Protein AF-A0A414DGU6-F1 (afdb_monomer_lite)

Secondary structure (DSSP, 8-state):
-----EEEE--HHHHHHHHHTTGGGGEEEEEESSSEEEEEE--HHHHHHHHHHHHHTTT--SGGG-TTHHHHIIIIIS-SSPPPEEEE--HHHHHHHHHTTGGGGEEEEEE-TTS-EEEEEEP-HHHHHHHHHHHHHHHHHHHHHHHHHHHHHHHHHHHHHHHHHHTT-

Structure (mmCIF, N/CA/C/O backbone):
data_AF-A0A414DGU6-F1
#
_entry.id   AF-A0A414DGU6-F1
#
loop_
_atom_site.group_PDB
_atom_site.id
_atom_site.type_symbol
_atom_site.label_atom_id
_atom_site.label_alt_id
_atom_site.label_comp_id
_atom_site.label_asym_id
_atom_site.label_entity_id
_atom_site.label_seq_id
_atom_site.pdbx_PDB_ins_code
_atom_site.Cartn_x
_atom_site.Cartn_y
_atom_site.Cartn_z
_atom_site.occupancy
_atom_site.B_iso_or_equiv
_atom_site.auth_seq_id
_atom_site.auth_comp_id
_atom_site.auth_asym_id
_atom_site.auth_atom_id
_atom_site.pdbx_PDB_model_num
ATOM 1 N N . MET A 1 1 ? 13.565 20.954 9.160 1.00 41.69 1 MET A N 1
ATOM 2 C CA . MET A 1 1 ? 12.689 20.430 8.087 1.00 41.69 1 MET A CA 1
ATOM 3 C C . MET A 1 1 ? 11.266 20.683 8.532 1.00 41.69 1 MET A C 1
ATOM 5 O O . MET A 1 1 ? 10.935 20.241 9.623 1.00 41.69 1 MET A O 1
ATOM 9 N N . ALA A 1 2 ? 10.475 21.450 7.779 1.00 39.31 2 ALA A N 1
ATOM 10 C CA . ALA A 1 2 ? 9.087 21.719 8.147 1.00 39.31 2 ALA A CA 1
ATOM 11 C C . ALA A 1 2 ? 8.365 20.387 8.406 1.00 39.31 2 ALA A C 1
ATOM 13 O O . ALA A 1 2 ? 8.468 19.467 7.588 1.00 39.31 2 ALA A O 1
ATOM 14 N N . ASN A 1 3 ? 7.692 20.269 9.554 1.00 46.81 3 ASN A N 1
ATOM 15 C CA . ASN A 1 3 ? 6.759 19.181 9.819 1.00 46.81 3 ASN A CA 1
ATOM 16 C C . ASN A 1 3 ? 5.638 19.309 8.788 1.00 46.81 3 ASN A C 1
ATOM 18 O O . ASN A 1 3 ? 4.658 20.004 9.018 1.00 46.81 3 ASN A O 1
ATOM 22 N N . ALA A 1 4 ? 5.827 18.707 7.611 1.00 59.44 4 ALA A N 1
ATOM 23 C CA . ALA A 1 4 ? 4.762 18.580 6.636 1.00 59.44 4 ALA A CA 1
ATOM 24 C C . ALA A 1 4 ? 3.619 17.868 7.353 1.00 59.44 4 ALA A C 1
ATOM 26 O O . ALA A 1 4 ? 3.815 16.753 7.846 1.00 59.44 4 ALA A O 1
ATOM 27 N N . GLU A 1 5 ? 2.487 18.552 7.461 1.00 86.62 5 GLU A N 1
ATOM 28 C CA . GLU A 1 5 ? 1.299 18.056 8.133 1.00 86.62 5 GLU A CA 1
ATOM 29 C C . GLU A 1 5 ? 0.946 16.675 7.562 1.00 86.62 5 GLU A C 1
ATOM 31 O O . GLU A 1 5 ? 1.094 16.413 6.359 1.00 86.62 5 GLU A O 1
ATOM 36 N N . ARG A 1 6 ? 0.604 15.735 8.442 1.00 93.44 6 ARG A N 1
ATOM 37 C CA . ARG A 1 6 ? 0.376 14.333 8.080 1.00 93.44 6 ARG A CA 1
ATOM 38 C C . ARG A 1 6 ? -1.026 13.942 8.484 1.00 93.44 6 ARG A C 1
ATOM 40 O O . ARG A 1 6 ? -1.485 14.326 9.552 1.00 93.44 6 ARG A O 1
ATOM 47 N N . ILE A 1 7 ? -1.656 13.135 7.645 1.00 94.88 7 ILE A N 1
ATOM 48 C CA . ILE A 1 7 ? -2.930 12.500 7.959 1.00 94.88 7 ILE A CA 1
ATOM 49 C C . ILE A 1 7 ? -2.629 11.040 8.285 1.00 94.88 7 ILE A C 1
ATOM 51 O O . ILE A 1 7 ? -2.023 10.334 7.472 1.00 94.88 7 ILE A O 1
ATOM 55 N N . GLU A 1 8 ? -3.018 10.610 9.482 1.00 95.56 8 GLU A N 1
ATOM 56 C CA . GLU A 1 8 ? -2.890 9.229 9.946 1.00 95.56 8 GLU A CA 1
ATOM 57 C C . GLU A 1 8 ? -4.280 8.612 10.135 1.00 95.56 8 GLU A C 1
ATOM 59 O O . GLU A 1 8 ? -5.185 9.262 10.651 1.00 95.56 8 GLU A O 1
ATOM 64 N N . PHE A 1 9 ? -4.452 7.365 9.701 1.00 95.88 9 PHE A N 1
ATOM 65 C CA . PHE A 1 9 ? -5.702 6.615 9.834 1.00 95.88 9 PHE A CA 1
ATOM 66 C C . PHE A 1 9 ? -5.416 5.106 9.868 1.00 95.88 9 PHE A C 1
ATOM 68 O O . PHE A 1 9 ? -4.342 4.666 9.453 1.00 95.88 9 PHE A O 1
ATOM 75 N N . GLU A 1 10 ? -6.366 4.314 10.361 1.00 95.25 10 GLU A N 1
ATOM 76 C CA . GLU A 1 10 ? -6.211 2.861 10.565 1.00 95.25 10 GLU A CA 1
ATOM 77 C C . GLU A 1 10 ? -7.179 2.039 9.699 1.00 95.25 10 GLU A C 1
ATOM 79 O O . GLU A 1 10 ? -7.250 0.828 9.846 1.00 95.25 10 GLU A O 1
ATOM 84 N N . SER A 1 11 ? -7.897 2.677 8.767 1.00 95.88 11 SER A N 1
ATOM 85 C CA . SER A 1 11 ? -8.817 1.989 7.856 1.00 95.88 11 SER A CA 1
ATOM 86 C C . SER A 1 11 ? -8.139 1.446 6.589 1.00 95.88 11 SER A C 1
ATOM 88 O O . SER A 1 11 ? -7.560 2.203 5.796 1.00 95.88 11 SER A O 1
ATOM 90 N N . ALA A 1 12 ? -8.287 0.143 6.339 1.00 96.06 12 ALA A N 1
ATOM 91 C CA . ALA A 1 12 ? -7.814 -0.513 5.117 1.00 96.06 12 ALA A CA 1
ATOM 92 C C . ALA A 1 12 ? -8.638 -0.104 3.880 1.00 96.06 12 ALA A C 1
ATOM 94 O O . ALA A 1 12 ? -8.093 0.054 2.783 1.00 96.06 12 ALA A O 1
ATOM 95 N N . THR A 1 13 ? -9.932 0.150 4.058 1.00 96.56 13 THR A N 1
ATOM 96 C CA . THR A 1 13 ? -10.854 0.646 3.031 1.00 96.56 13 THR A CA 1
ATOM 97 C C . THR A 1 13 ? -10.479 2.061 2.604 1.00 96.56 13 THR A C 1
ATOM 99 O O . THR A 1 13 ? -10.383 2.343 1.404 1.00 96.56 13 THR A O 1
ATOM 102 N N . LEU A 1 14 ? -10.181 2.952 3.557 1.00 97.38 14 LEU A N 1
ATOM 103 C CA . LEU A 1 14 ? -9.671 4.287 3.239 1.00 97.38 14 LEU A CA 1
ATOM 104 C C . LEU A 1 14 ? -8.317 4.206 2.525 1.00 97.38 14 LEU A C 1
ATOM 106 O O . LEU A 1 14 ? -8.090 4.914 1.537 1.00 97.38 14 LEU A O 1
ATOM 110 N N . PHE A 1 15 ? -7.434 3.306 2.969 1.00 97.62 15 PHE A N 1
ATOM 111 C CA . PHE A 1 15 ? -6.159 3.081 2.294 1.00 97.62 15 PHE A CA 1
ATOM 112 C C . PHE A 1 15 ? -6.364 2.655 0.835 1.00 97.62 15 PHE A C 1
ATOM 114 O O . PHE A 1 15 ? -5.775 3.263 -0.064 1.00 97.62 15 PHE A O 1
ATOM 121 N N . LYS A 1 16 ? -7.255 1.689 0.579 1.00 97.56 16 LYS A N 1
ATOM 122 C CA . LYS A 1 16 ? -7.631 1.259 -0.774 1.00 97.56 16 LYS A CA 1
ATOM 123 C C . LYS A 1 16 ? -8.132 2.422 -1.62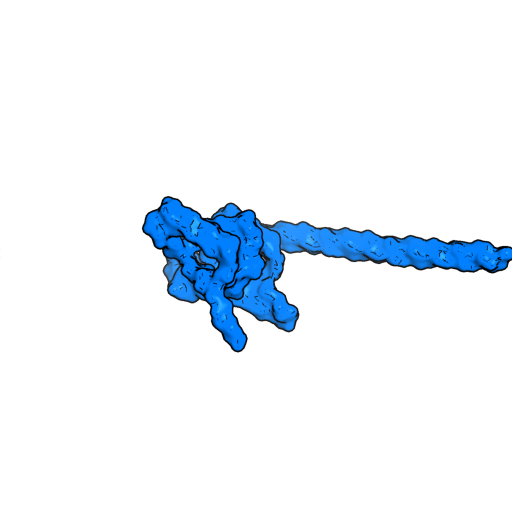4 1.00 97.56 16 LYS A C 1
ATOM 125 O O . LYS A 1 16 ? -7.588 2.666 -2.700 1.00 97.56 16 LYS A O 1
ATOM 130 N N . LYS A 1 17 ? -9.067 3.221 -1.103 1.00 97.44 17 LYS A N 1
ATOM 131 C CA . LYS A 1 17 ? -9.617 4.397 -1.798 1.00 97.44 17 LYS A CA 1
ATOM 132 C C . LYS A 1 17 ? -8.529 5.398 -2.200 1.00 97.44 17 LYS A C 1
ATOM 134 O O . LYS A 1 17 ? -8.549 5.926 -3.313 1.00 97.44 17 LYS A O 1
ATOM 139 N N . LEU A 1 18 ? -7.551 5.647 -1.329 1.00 97.88 18 LEU A N 1
ATOM 140 C CA . LEU A 1 18 ? -6.409 6.513 -1.638 1.00 97.88 18 LEU A CA 1
ATOM 141 C C . LEU A 1 18 ? -5.502 5.914 -2.721 1.00 97.88 18 LEU A C 1
ATOM 143 O O . LEU A 1 18 ? -5.047 6.640 -3.611 1.00 97.88 18 LEU A O 1
ATOM 147 N N . VAL A 1 19 ? -5.243 4.606 -2.679 1.00 97.12 19 VAL A N 1
ATOM 148 C CA . VAL A 1 19 ? -4.438 3.910 -3.695 1.00 97.12 19 VAL A CA 1
ATOM 149 C C . VAL A 1 19 ? -5.119 3.942 -5.065 1.00 97.12 19 VAL A C 1
ATOM 151 O O . VAL A 1 19 ? -4.462 4.316 -6.042 1.00 97.12 19 VAL A O 1
ATOM 154 N N . ASP A 1 20 ? -6.423 3.670 -5.125 1.00 96.00 20 ASP A N 1
ATOM 155 C CA . ASP A 1 20 ? -7.231 3.699 -6.352 1.00 96.00 20 ASP A CA 1
ATOM 156 C C . ASP A 1 20 ? -7.271 5.102 -6.977 1.00 96.00 20 ASP A C 1
ATOM 158 O O . ASP A 1 20 ? -7.218 5.266 -8.195 1.00 96.00 20 ASP A O 1
ATOM 162 N N . LYS A 1 21 ? -7.260 6.151 -6.144 1.00 96.44 21 LYS A N 1
ATOM 163 C CA . LYS A 1 21 ? -7.151 7.558 -6.576 1.00 96.44 21 LYS A CA 1
ATOM 164 C C . LYS A 1 21 ? -5.707 8.016 -6.830 1.00 96.44 21 LYS A C 1
ATOM 166 O O . LYS A 1 21 ? -5.429 9.217 -6.922 1.00 96.44 21 LYS A O 1
ATOM 171 N N . GLY A 1 22 ? -4.766 7.078 -6.940 1.00 95.44 22 GLY A N 1
ATOM 172 C CA . GLY A 1 22 ? -3.379 7.343 -7.319 1.00 95.44 22 GLY A CA 1
ATOM 173 C C . GLY A 1 22 ? -2.546 8.047 -6.245 1.00 95.44 22 GLY A C 1
ATOM 174 O O . GLY A 1 22 ? -1.480 8.587 -6.557 1.00 95.44 22 GLY A O 1
ATOM 175 N N . GLN A 1 23 ? -2.991 8.046 -4.985 1.00 96.50 23 GLN A N 1
ATOM 176 C CA . GLN A 1 23 ? -2.308 8.732 -3.885 1.00 96.50 23 GLN A CA 1
ATOM 177 C C . GLN A 1 23 ? -1.234 7.886 -3.198 1.00 96.50 23 GLN A C 1
ATOM 179 O O . GLN A 1 23 ? -0.590 8.378 -2.279 1.00 96.50 23 GLN A O 1
ATOM 184 N N . LEU A 1 24 ? -0.933 6.670 -3.671 1.00 95.12 24 LEU A N 1
ATOM 185 C CA . LEU A 1 24 ? 0.127 5.827 -3.091 1.00 95.12 24 LEU A CA 1
ATOM 186 C C . LEU A 1 24 ? 1.494 6.544 -2.996 1.00 95.12 24 LEU A C 1
ATOM 188 O O . LEU A 1 24 ? 2.256 6.315 -2.062 1.00 95.12 24 LEU A O 1
ATOM 192 N N . LYS A 1 25 ? 1.797 7.465 -3.922 1.00 92.31 25 LYS A N 1
ATOM 193 C CA . LYS A 1 25 ? 3.013 8.305 -3.878 1.00 92.31 25 LYS A CA 1
ATOM 194 C C . LYS A 1 25 ? 3.083 9.233 -2.655 1.00 92.31 25 LYS A C 1
ATOM 196 O O . LYS A 1 25 ? 4.176 9.614 -2.239 1.00 92.31 25 LYS A O 1
ATOM 201 N N . SER A 1 26 ? 1.928 9.592 -2.103 1.00 94.81 26 SER A N 1
ATOM 202 C CA . SER A 1 26 ? 1.764 10.465 -0.941 1.00 94.81 26 SER A CA 1
ATOM 203 C C . SER A 1 26 ? 1.844 9.697 0.381 1.00 94.81 26 SER A C 1
ATOM 205 O O . SER A 1 26 ? 1.949 10.334 1.427 1.00 94.81 26 SER A O 1
ATOM 207 N N . LEU A 1 27 ? 1.854 8.356 0.353 1.00 95.81 27 LEU A N 1
ATOM 208 C CA . LEU A 1 27 ? 2.105 7.536 1.537 1.00 95.81 27 LEU A CA 1
ATOM 209 C C . LEU A 1 27 ? 3.518 7.825 2.054 1.00 95.81 27 LEU A C 1
ATOM 211 O O . LEU A 1 27 ? 4.504 7.582 1.357 1.00 95.81 27 LEU A O 1
ATOM 215 N N . VAL A 1 28 ? 3.630 8.345 3.270 1.00 94.44 28 VAL A N 1
ATOM 216 C CA . VAL A 1 28 ? 4.898 8.639 3.947 1.00 94.44 28 VAL A CA 1
ATOM 217 C C . VAL A 1 28 ? 5.437 7.372 4.583 1.00 94.44 28 VAL A C 1
ATOM 219 O O . VAL A 1 28 ? 6.566 6.978 4.288 1.00 94.44 28 VAL A O 1
ATOM 222 N N . SER A 1 29 ? 4.618 6.736 5.416 1.00 94.75 29 SER A N 1
ATOM 223 C CA . SER A 1 29 ? 4.984 5.524 6.131 1.00 94.75 29 SER A CA 1
ATOM 224 C C . SER A 1 29 ? 3.766 4.710 6.547 1.00 94.75 29 SER A C 1
ATOM 226 O O . SER A 1 29 ? 2.634 5.188 6.514 1.00 94.75 29 SER A O 1
ATOM 228 N N . VAL A 1 30 ? 4.021 3.469 6.956 1.00 96.19 30 VAL A N 1
ATOM 229 C CA . VAL A 1 30 ? 3.061 2.647 7.695 1.00 96.19 30 VAL A CA 1
ATOM 230 C C . VAL A 1 30 ? 3.720 2.209 8.993 1.00 96.19 30 VAL A C 1
ATOM 232 O O . VAL A 1 30 ? 4.868 1.753 8.974 1.00 96.19 30 VAL A O 1
ATOM 235 N N . LYS A 1 31 ? 3.016 2.400 10.108 1.00 90.50 31 LYS A N 1
ATOM 236 C CA . LYS A 1 31 ? 3.424 1.962 11.447 1.00 90.50 31 LYS A CA 1
ATOM 237 C C . LYS A 1 31 ? 2.433 0.892 11.898 1.00 90.50 31 LYS A C 1
ATOM 239 O O . LYS A 1 31 ? 1.243 1.144 11.811 1.00 90.50 31 LYS A O 1
ATOM 244 N N . SER A 1 32 ? 2.892 -0.257 12.381 1.00 85.81 32 SER A N 1
ATOM 245 C CA . SER A 1 32 ? 1.995 -1.293 12.920 1.00 85.81 32 SER A CA 1
ATOM 246 C C . SER A 1 32 ? 2.092 -1.334 14.441 1.00 85.81 32 SER A C 1
ATOM 248 O O . SER A 1 32 ? 3.189 -1.566 14.950 1.00 85.81 32 SER A O 1
ATOM 250 N N . SER A 1 33 ? 0.986 -1.078 15.151 1.00 82.81 33 SER A N 1
ATOM 251 C CA . SER A 1 33 ? 0.913 -1.195 16.618 1.00 82.81 33 SER A CA 1
ATOM 252 C C . SER A 1 33 ? -0.535 -1.184 17.150 1.00 82.81 33 SER A C 1
ATOM 254 O O . SER A 1 33 ? -1.037 -0.107 17.471 1.00 82.81 33 SER A O 1
ATOM 256 N N . PRO A 1 34 ? -1.201 -2.342 17.323 1.00 86.50 34 PRO A N 1
ATOM 257 C CA . PRO A 1 34 ? -0.904 -3.634 16.696 1.00 86.50 34 PRO A CA 1
ATOM 258 C C . PRO A 1 34 ? -1.345 -3.673 15.216 1.00 86.50 34 PRO A C 1
ATOM 260 O O . PRO A 1 34 ? -0.724 -4.358 14.405 1.00 86.50 34 PRO A O 1
ATOM 263 N N . TYR A 1 35 ? -2.334 -2.856 14.847 1.00 92.19 35 TYR A N 1
ATOM 264 C CA . TYR A 1 35 ? -2.859 -2.697 13.486 1.00 92.19 35 TYR A CA 1
ATOM 265 C C . TYR A 1 35 ? -2.032 -1.715 12.648 1.00 92.19 35 TYR A C 1
ATOM 267 O O . TYR A 1 35 ? -1.326 -0.866 13.213 1.00 92.19 35 TYR A O 1
ATOM 275 N N . PRO A 1 36 ? -2.102 -1.800 11.307 1.00 94.12 36 PRO A N 1
ATOM 276 C CA . PRO A 1 36 ? -1.452 -0.842 10.428 1.00 94.12 36 PRO A CA 1
ATOM 277 C C . PRO A 1 36 ? -2.108 0.541 10.520 1.00 94.12 36 PRO A C 1
ATOM 279 O O . PRO A 1 36 ? -3.290 0.732 10.255 1.00 94.12 36 PRO A O 1
ATOM 282 N N . LYS A 1 37 ? -1.283 1.537 10.822 1.00 96.38 37 LYS A N 1
ATOM 283 C CA . LYS A 1 37 ? -1.590 2.960 10.744 1.00 96.38 37 LYS A CA 1
ATOM 284 C C . LYS A 1 37 ? -0.914 3.547 9.520 1.00 96.38 37 LYS A C 1
ATOM 286 O O . LYS A 1 37 ? 0.320 3.598 9.433 1.00 96.38 37 LYS A O 1
ATOM 291 N N . TYR A 1 38 ? -1.724 3.991 8.572 1.00 97.19 38 TYR A N 1
ATOM 292 C CA . TYR A 1 38 ? -1.269 4.569 7.320 1.00 97.19 38 TYR A CA 1
ATOM 293 C C . TYR A 1 38 ? -1.044 6.064 7.493 1.00 97.19 38 TYR A C 1
ATOM 295 O O . TYR A 1 38 ? -1.939 6.791 7.910 1.00 97.19 38 TYR A O 1
ATOM 303 N N . CYS A 1 39 ? 0.155 6.530 7.157 1.00 96.81 39 CYS A N 1
ATOM 304 C CA . CYS A 1 39 ? 0.555 7.921 7.307 1.00 96.81 39 CYS A CA 1
ATOM 305 C C . CYS A 1 39 ? 0.771 8.536 5.923 1.00 96.81 39 CYS A C 1
ATOM 307 O O . CYS A 1 39 ? 1.696 8.148 5.204 1.00 96.81 39 CYS A O 1
ATOM 309 N N . PHE A 1 40 ? -0.069 9.492 5.537 1.00 97.00 40 PHE A N 1
ATOM 310 C CA . PHE A 1 40 ? 0.005 10.194 4.255 1.00 97.00 40 PHE A CA 1
ATOM 311 C C . PHE A 1 40 ? 0.400 11.658 4.444 1.00 97.00 40 PHE A C 1
ATOM 313 O O . PHE A 1 40 ? 0.121 12.273 5.472 1.00 97.00 40 PHE A O 1
ATOM 320 N N . LYS A 1 41 ? 1.039 12.239 3.423 1.00 95.94 41 LYS A N 1
ATOM 321 C CA . LYS A 1 41 ? 1.237 13.692 3.353 1.00 95.94 41 LYS A CA 1
ATOM 322 C C . LYS A 1 41 ? -0.123 14.380 3.279 1.00 95.94 41 LYS A C 1
ATOM 324 O O . LYS A 1 41 ? -0.935 13.997 2.432 1.00 95.94 41 LYS A O 1
ATOM 329 N N . ASN A 1 42 ? -0.330 15.409 4.097 1.00 95.31 42 ASN A N 1
ATOM 330 C CA . ASN A 1 42 ? -1.492 16.270 3.969 1.00 95.31 42 ASN A CA 1
ATOM 331 C C . ASN A 1 42 ? -1.343 17.113 2.696 1.00 95.31 42 ASN A C 1
ATOM 333 O O . ASN A 1 42 ? -0.517 18.015 2.609 1.00 95.31 42 ASN A O 1
ATOM 337 N N . THR A 1 43 ? -2.084 16.737 1.666 1.00 95.25 43 THR A N 1
ATOM 338 C CA . THR A 1 43 ? -2.207 17.487 0.414 1.00 95.25 43 THR A CA 1
ATOM 339 C C . THR A 1 43 ? -3.691 17.657 0.168 1.00 95.25 43 THR A C 1
ATOM 341 O O . THR A 1 43 ? -4.444 16.759 0.545 1.00 95.25 43 THR A O 1
ATOM 344 N N . ASP A 1 44 ? -4.110 18.709 -0.530 1.00 94.94 44 ASP A N 1
ATOM 345 C CA . ASP A 1 44 ? -5.535 18.988 -0.768 1.00 94.94 44 ASP A CA 1
ATOM 346 C C . ASP A 1 44 ? -6.294 17.768 -1.309 1.00 94.94 44 ASP A C 1
ATOM 348 O O . ASP A 1 44 ? -7.400 17.466 -0.876 1.00 94.94 44 ASP A O 1
ATOM 352 N N . LYS A 1 45 ? -5.659 16.985 -2.195 1.00 96.19 45 LYS A N 1
ATOM 353 C CA . LYS A 1 45 ? -6.243 15.748 -2.744 1.00 96.19 45 LYS A CA 1
ATOM 354 C C . LYS A 1 45 ? -6.417 14.648 -1.699 1.00 96.19 45 LYS A C 1
ATOM 356 O O . LYS A 1 45 ? -7.413 13.936 -1.730 1.00 96.19 45 LYS A O 1
ATOM 361 N N . VAL A 1 46 ? -5.435 14.459 -0.819 1.00 96.88 46 VAL A N 1
ATOM 362 C CA . VAL A 1 46 ? -5.529 13.461 0.258 1.00 96.88 46 VAL A CA 1
ATOM 363 C C . VAL A 1 46 ? -6.565 13.917 1.283 1.00 96.88 46 VAL A C 1
ATOM 365 O O . VAL A 1 46 ? -7.423 13.119 1.645 1.00 96.88 46 VAL A O 1
ATOM 368 N N . ALA A 1 47 ? -6.528 15.189 1.688 1.00 96.00 47 ALA A N 1
ATOM 369 C CA . ALA A 1 47 ? -7.479 15.777 2.624 1.00 96.00 47 ALA A CA 1
ATOM 370 C C . ALA A 1 47 ? -8.923 15.670 2.117 1.00 96.00 47 ALA A C 1
ATOM 372 O O . ALA A 1 47 ? -9.789 15.229 2.862 1.00 96.00 47 ALA A O 1
ATOM 373 N N . ASP A 1 48 ? -9.175 15.973 0.840 1.00 97.19 48 ASP A N 1
ATOM 374 C CA . ASP A 1 48 ? -10.495 15.833 0.212 1.00 97.19 48 ASP A CA 1
ATOM 375 C C . ASP A 1 48 ? -10.990 14.376 0.218 1.00 97.19 48 ASP A C 1
ATOM 377 O O . ASP A 1 48 ? -12.121 14.100 0.620 1.00 97.19 48 ASP A O 1
ATOM 381 N N . ILE A 1 49 ? -10.141 13.411 -0.161 1.00 97.62 49 ILE A N 1
ATOM 382 C CA . ILE A 1 49 ? -10.518 11.986 -0.161 1.00 97.62 49 ILE A CA 1
ATOM 383 C C . ILE A 1 49 ? -10.840 11.501 1.256 1.00 97.62 49 ILE A C 1
ATOM 385 O O . ILE A 1 49 ? -11.842 10.806 1.448 1.00 97.62 49 ILE A O 1
ATOM 389 N N . VAL A 1 50 ? -9.999 11.860 2.231 1.00 96.75 50 VAL A N 1
ATOM 390 C CA . VAL A 1 50 ? -10.179 11.486 3.638 1.00 96.75 50 VAL A CA 1
ATOM 391 C C . VAL A 1 50 ? -11.424 12.158 4.208 1.00 96.75 50 VAL A C 1
ATOM 393 O O . VAL A 1 50 ? -12.263 11.469 4.772 1.00 96.75 50 VAL A O 1
ATOM 396 N N . GLY A 1 51 ? -11.609 13.461 3.990 1.00 95.94 51 GLY A N 1
ATOM 397 C CA . GLY A 1 51 ? -12.769 14.212 4.467 1.00 95.94 51 GLY A CA 1
ATOM 398 C C . GLY A 1 51 ? -14.089 13.645 3.945 1.00 95.94 51 GLY A C 1
ATOM 399 O O . GLY A 1 51 ? -15.011 13.414 4.725 1.00 95.94 51 GLY A O 1
ATOM 400 N N . ARG A 1 52 ? -14.165 13.310 2.649 1.00 96.75 52 ARG A N 1
ATOM 401 C CA . ARG A 1 52 ? -15.351 12.642 2.081 1.00 96.75 52 ARG A CA 1
ATOM 402 C C . ARG A 1 52 ? -15.591 11.265 2.682 1.00 96.75 52 ARG A C 1
ATOM 404 O O . ARG A 1 52 ? -16.737 10.896 2.899 1.00 96.75 52 ARG A O 1
ATOM 411 N N . PHE A 1 53 ? -14.534 10.488 2.908 1.00 96.69 53 PHE A N 1
ATOM 412 C CA . PHE A 1 53 ? -14.656 9.167 3.523 1.00 96.69 53 PHE A CA 1
ATOM 413 C C . PHE A 1 53 ? -15.183 9.271 4.957 1.00 96.69 53 PHE A C 1
ATOM 415 O O . PHE A 1 53 ? -16.173 8.642 5.300 1.00 96.69 53 PHE A O 1
ATOM 422 N N . VAL A 1 54 ? -14.573 10.136 5.759 1.00 95.19 54 VAL A N 1
ATOM 423 C CA . VAL A 1 54 ? -14.960 10.420 7.142 1.00 95.19 54 VAL A CA 1
ATOM 424 C C . VAL A 1 54 ? -16.422 10.886 7.210 1.00 95.19 54 VAL A C 1
ATOM 426 O O . VAL A 1 54 ? -17.182 10.372 8.024 1.00 95.19 54 VAL A O 1
ATOM 429 N N . ALA A 1 55 ? -16.860 11.773 6.311 1.00 95.38 55 ALA A N 1
ATOM 430 C CA . ALA A 1 55 ? -18.261 12.192 6.227 1.00 95.38 55 ALA A CA 1
ATOM 431 C C . ALA A 1 55 ? -19.218 11.040 5.859 1.00 95.38 55 ALA A C 1
ATOM 433 O O . ALA A 1 55 ? -20.302 10.941 6.422 1.00 95.38 55 ALA A O 1
ATOM 434 N N . GLN A 1 56 ? -18.814 10.150 4.945 1.00 95.81 56 GLN A N 1
ATOM 435 C CA . GLN A 1 56 ? -19.606 8.978 4.539 1.00 95.81 56 GLN A CA 1
ATOM 436 C C . GLN A 1 56 ? -19.739 7.925 5.645 1.00 95.81 56 GLN A C 1
ATOM 438 O O . GLN A 1 56 ? -20.697 7.158 5.649 1.00 95.81 56 GLN A O 1
ATOM 443 N N . HIS A 1 57 ? -18.785 7.884 6.572 1.00 93.44 57 HIS A N 1
ATOM 444 C CA . HIS A 1 57 ? -18.662 6.825 7.567 1.00 93.44 57 HIS A CA 1
ATOM 445 C C . HIS A 1 57 ? -18.819 7.326 9.005 1.00 93.44 57 HIS A C 1
ATOM 447 O O . HIS A 1 57 ? -18.265 6.741 9.933 1.00 93.44 57 HIS A O 1
ATOM 453 N N . ASN A 1 58 ? -19.588 8.401 9.206 1.00 91.94 58 ASN A N 1
ATOM 454 C CA . ASN A 1 58 ? -19.878 8.970 10.526 1.00 91.94 58 ASN A CA 1
ATOM 455 C C . ASN A 1 58 ? -18.609 9.238 11.350 1.00 91.94 58 ASN A C 1
ATOM 457 O O . ASN A 1 58 ? -18.481 8.806 12.492 1.00 91.94 58 ASN A O 1
ATOM 461 N N . LEU A 1 59 ? -17.663 9.949 10.739 1.00 88.62 59 LEU A N 1
ATOM 462 C CA . LEU A 1 59 ? -16.370 10.341 11.298 1.00 88.62 59 LEU A CA 1
ATOM 463 C C . LEU A 1 59 ? -15.381 9.189 11.560 1.00 88.62 59 LEU A C 1
ATOM 465 O O . LEU A 1 59 ? -14.341 9.403 12.181 1.00 88.62 59 LEU A O 1
ATOM 469 N N . LYS A 1 60 ? -15.650 7.982 11.049 1.00 89.00 60 LYS A N 1
ATOM 470 C CA . LYS A 1 60 ? -14.767 6.823 11.219 1.00 89.00 60 LYS A CA 1
ATOM 471 C C . LYS A 1 60 ? -13.710 6.752 10.120 1.00 89.00 60 LYS A C 1
ATOM 473 O O . LYS A 1 60 ? -14.016 6.613 8.938 1.00 89.00 60 LYS A O 1
ATOM 478 N N . SER A 1 61 ? -12.447 6.803 10.531 1.00 88.56 61 SER A N 1
ATOM 479 C CA . SER A 1 61 ? -11.268 6.454 9.719 1.00 88.56 61 SER A CA 1
ATOM 480 C C . SER A 1 61 ? -10.355 5.457 10.440 1.00 88.56 61 SER A C 1
ATOM 482 O O . SER A 1 61 ? -9.181 5.299 10.098 1.00 88.56 61 SER A O 1
ATOM 484 N N . ASP A 1 62 ? -10.875 4.835 11.488 1.00 91.38 62 ASP A N 1
ATOM 485 C CA . ASP A 1 62 ? -10.201 3.811 12.267 1.00 91.38 62 ASP A CA 1
ATOM 486 C C . ASP A 1 62 ? -10.530 2.418 11.723 1.00 91.38 62 ASP A C 1
ATOM 488 O O . ASP A 1 62 ? -11.144 2.270 10.668 1.00 91.38 62 ASP A O 1
ATOM 492 N N . ARG A 1 63 ? -10.119 1.392 12.459 1.00 90.12 63 ARG A N 1
ATOM 493 C CA . ARG A 1 63 ? -10.366 -0.002 12.107 1.00 90.12 63 ARG A CA 1
ATOM 494 C C . ARG A 1 63 ? -11.850 -0.407 12.129 1.00 90.12 63 ARG A C 1
ATOM 496 O O . ARG A 1 63 ? -12.223 -1.366 11.476 1.00 90.12 63 ARG A O 1
ATOM 503 N N . SER A 1 64 ? -12.738 0.298 12.834 1.00 90.94 64 SER A N 1
ATOM 504 C CA . SER A 1 64 ? -14.126 -0.164 13.058 1.00 90.94 64 SER A CA 1
ATOM 505 C C . SER A 1 64 ? -14.995 -0.257 11.796 1.00 90.94 64 SER A C 1
ATOM 507 O O . SER A 1 64 ? -16.141 -0.696 11.863 1.00 90.94 64 SER A O 1
ATOM 509 N N . ILE A 1 65 ? -14.466 0.195 10.664 1.00 91.81 65 ILE A N 1
ATOM 510 C CA . ILE A 1 65 ? -15.104 0.165 9.356 1.00 91.81 65 ILE A CA 1
ATOM 511 C C . ILE A 1 65 ? -14.733 -1.043 8.495 1.00 91.81 65 ILE A C 1
ATOM 513 O O . ILE A 1 65 ? -15.432 -1.301 7.519 1.00 91.81 65 ILE A O 1
ATOM 517 N N . ASP A 1 66 ? -13.630 -1.737 8.789 1.00 92.75 66 ASP A N 1
ATOM 518 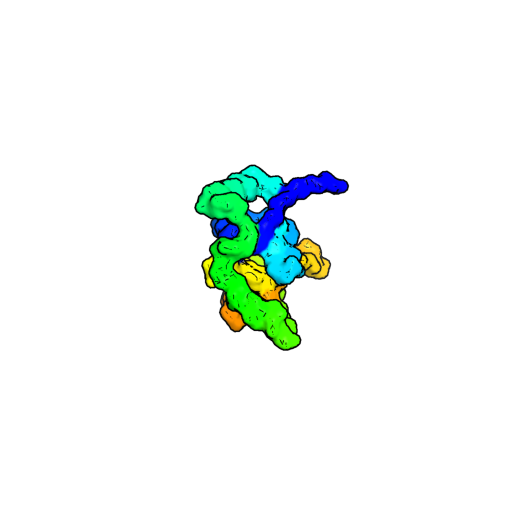C CA . ASP A 1 66 ? -13.174 -2.834 7.934 1.00 92.75 66 ASP A CA 1
ATOM 519 C C . ASP A 1 66 ? -13.475 -4.195 8.554 1.00 92.75 66 ASP A C 1
ATOM 521 O O . ASP A 1 66 ? -13.137 -4.465 9.704 1.00 92.75 66 ASP A O 1
ATOM 525 N N . ASP A 1 67 ? -14.011 -5.095 7.737 1.00 91.00 67 ASP A N 1
ATOM 526 C CA . ASP A 1 67 ? -14.310 -6.468 8.153 1.00 91.00 67 ASP A CA 1
ATOM 527 C C . ASP A 1 67 ? -13.047 -7.350 8.208 1.00 91.00 67 ASP A C 1
ATOM 529 O O . ASP A 1 67 ? -13.041 -8.424 8.802 1.00 91.00 67 ASP A O 1
ATOM 533 N N . CYS A 1 68 ? -11.931 -6.906 7.613 1.00 89.38 68 CYS A N 1
ATOM 534 C CA . CYS A 1 68 ? -10.702 -7.700 7.509 1.00 89.38 68 CYS A CA 1
ATOM 535 C C . CYS A 1 68 ? -9.933 -7.871 8.830 1.00 89.38 68 CYS A C 1
ATOM 537 O O . CYS A 1 68 ? -8.936 -8.597 8.862 1.00 89.38 68 CYS A O 1
ATOM 539 N N . TRP A 1 69 ? -10.336 -7.189 9.906 1.00 92.19 69 TRP A N 1
ATOM 540 C CA . TRP A 1 69 ? -9.597 -7.234 11.169 1.00 92.19 69 TRP A CA 1
ATOM 541 C C . TRP A 1 69 ? -9.756 -8.544 11.921 1.00 92.19 69 TRP A C 1
ATOM 543 O O . TRP A 1 69 ? -8.814 -8.942 12.591 1.00 92.19 69 TRP A O 1
ATOM 553 N N . GLU A 1 70 ? -10.873 -9.250 11.756 1.00 89.56 70 GLU A N 1
ATOM 554 C CA . GLU A 1 70 ? -11.045 -10.574 12.362 1.00 89.56 70 GLU A CA 1
ATOM 555 C C . GLU A 1 70 ? -9.983 -11.557 11.838 1.00 89.56 70 GLU A C 1
ATOM 557 O O . GLU A 1 70 ? -9.282 -12.213 12.611 1.00 89.56 70 GLU A O 1
ATOM 562 N N . THR A 1 71 ? -9.780 -11.579 10.518 1.00 88.75 71 THR A N 1
ATOM 563 C CA . THR A 1 71 ? -8.718 -12.363 9.874 1.00 88.75 71 THR A CA 1
ATOM 564 C C . THR A 1 71 ? -7.331 -11.890 10.304 1.00 88.75 71 THR A C 1
ATOM 566 O O . THR A 1 71 ? -6.461 -12.707 10.590 1.00 88.75 71 THR A O 1
ATOM 569 N N . PHE A 1 72 ? -7.109 -10.575 10.397 1.00 91.81 72 PHE A N 1
ATOM 570 C CA . PHE A 1 72 ? -5.832 -10.024 10.862 1.00 91.81 72 PHE A CA 1
ATOM 571 C C . PHE A 1 72 ? -5.509 -10.461 12.298 1.00 91.81 72 PHE A C 1
ATOM 573 O O . PHE A 1 72 ? -4.374 -10.832 12.598 1.00 91.81 72 PHE A O 1
ATOM 580 N N . ASP A 1 73 ? -6.498 -10.444 13.185 1.00 91.81 73 ASP A N 1
ATOM 581 C CA . ASP A 1 73 ? -6.326 -10.844 14.576 1.00 91.81 73 ASP A CA 1
ATOM 582 C C . ASP A 1 73 ? -5.921 -12.313 14.663 1.00 91.81 73 ASP A C 1
ATOM 584 O O . ASP A 1 73 ? -4.943 -12.644 15.333 1.00 91.81 73 ASP A O 1
ATOM 588 N N . LYS A 1 74 ? -6.621 -13.182 13.930 1.00 89.94 74 LYS A N 1
ATOM 589 C CA . LYS A 1 74 ? -6.345 -14.619 13.886 1.00 89.94 74 LYS A CA 1
ATOM 590 C C . LYS A 1 74 ? -4.978 -14.941 13.276 1.00 89.94 74 LYS A C 1
ATOM 592 O O . LYS A 1 74 ? -4.191 -15.659 13.887 1.00 89.94 74 LYS A O 1
ATOM 597 N N . ASP A 1 75 ? -4.696 -14.400 12.096 1.00 88.62 75 ASP A N 1
ATOM 598 C CA . ASP A 1 75 ? -3.585 -14.864 11.259 1.00 88.62 75 ASP A CA 1
ATOM 599 C C . ASP A 1 75 ? -2.282 -14.081 11.500 1.00 88.62 75 ASP A C 1
ATOM 601 O O . ASP A 1 75 ? -1.208 -14.508 11.074 1.00 88.62 75 ASP A O 1
ATOM 605 N N . ILE A 1 76 ? -2.351 -12.914 12.157 1.00 90.00 76 ILE A N 1
ATOM 606 C CA . ILE A 1 76 ? -1.190 -12.034 12.367 1.00 90.00 76 ILE A CA 1
ATOM 607 C C . ILE A 1 76 ? -0.955 -11.718 13.843 1.00 90.00 76 ILE A C 1
ATOM 609 O O . ILE A 1 76 ? 0.192 -11.810 14.287 1.00 90.00 76 ILE A O 1
ATOM 613 N N . LEU A 1 77 ? -1.976 -11.302 14.599 1.00 88.94 77 LEU A N 1
ATOM 614 C CA . LEU A 1 77 ? -1.762 -10.890 15.995 1.00 88.94 77 LEU A CA 1
ATOM 615 C C . LEU A 1 77 ? -1.670 -12.065 16.962 1.00 88.94 77 LEU A C 1
ATOM 617 O O . LEU A 1 77 ? -0.800 -12.054 17.829 1.00 88.94 77 LEU A O 1
ATOM 621 N N . ASN A 1 78 ? -2.546 -13.056 16.803 1.00 88.31 78 ASN A N 1
ATOM 622 C CA . ASN A 1 78 ? -2.718 -14.155 17.753 1.00 88.31 78 ASN A CA 1
ATOM 623 C C . ASN A 1 78 ? -2.018 -15.453 17.326 1.00 88.31 78 ASN A C 1
ATOM 625 O O . ASN A 1 78 ? -2.130 -16.460 18.019 1.00 88.31 78 ASN A O 1
ATOM 629 N N . THR A 1 79 ? -1.303 -15.448 16.200 1.00 88.19 79 THR A N 1
ATOM 630 C CA . THR A 1 79 ? -0.479 -16.590 15.787 1.00 88.19 79 THR A CA 1
ATOM 631 C C . THR A 1 79 ? 0.751 -16.734 16.690 1.00 88.19 79 THR A C 1
ATOM 633 O O . THR A 1 79 ? 1.385 -15.741 17.056 1.00 88.19 79 THR A O 1
ATOM 636 N N . GLU A 1 80 ? 1.107 -17.975 17.034 1.00 81.25 80 GLU A N 1
ATOM 637 C CA . GLU A 1 80 ? 2.280 -18.291 17.864 1.00 81.25 80 GLU A CA 1
ATOM 638 C C . GLU A 1 80 ? 3.588 -17.885 17.171 1.00 81.25 80 GLU A C 1
ATOM 640 O O . GLU A 1 80 ? 4.483 -17.295 17.783 1.00 81.25 80 GLU A O 1
ATOM 645 N N . GLU A 1 81 ? 3.677 -18.139 15.863 1.00 84.12 81 GLU A N 1
ATOM 646 C CA . GLU A 1 81 ? 4.805 -17.733 15.035 1.00 84.12 81 GLU A CA 1
ATOM 647 C C . GLU A 1 81 ? 4.471 -16.481 14.231 1.00 84.12 81 GLU A C 1
ATOM 649 O O . GLU A 1 81 ? 3.457 -16.402 13.532 1.00 84.12 81 GLU A O 1
ATOM 654 N N . LYS A 1 82 ? 5.366 -15.489 14.287 1.00 78.81 82 LYS A N 1
ATOM 655 C CA . LYS A 1 82 ? 5.203 -14.262 13.505 1.00 78.81 82 LYS A CA 1
ATOM 656 C C . LYS A 1 82 ? 5.295 -14.582 12.012 1.00 78.81 82 LYS A C 1
ATOM 658 O O . LYS A 1 82 ? 6.326 -15.114 11.590 1.00 78.81 82 LYS A O 1
ATOM 663 N N . PRO A 1 83 ? 4.316 -14.154 11.193 1.00 84.69 83 PRO A N 1
ATOM 664 C CA . PRO A 1 83 ? 4.350 -14.424 9.767 1.00 84.69 83 PRO A CA 1
ATOM 665 C C . PRO A 1 83 ? 5.613 -13.851 9.129 1.00 84.69 83 PRO A C 1
ATOM 667 O O . PRO A 1 83 ? 6.074 -12.747 9.470 1.00 84.69 83 PRO A O 1
ATOM 670 N N . GLN A 1 84 ? 6.139 -14.589 8.151 1.00 92.12 84 GLN A N 1
ATOM 671 C CA . GLN A 1 84 ? 7.216 -14.121 7.285 1.00 92.12 84 GLN A CA 1
ATOM 672 C C . GLN A 1 84 ? 6.816 -12.819 6.576 1.00 92.12 84 GLN A C 1
ATOM 674 O O . GLN A 1 84 ? 5.684 -12.342 6.666 1.00 92.12 84 GLN A O 1
ATOM 679 N N . SER A 1 85 ? 7.764 -12.171 5.903 1.00 94.44 85 SER A N 1
ATOM 680 C CA . SER A 1 85 ? 7.505 -10.889 5.242 1.00 94.44 85 SER A CA 1
ATOM 681 C C . SER A 1 85 ? 7.821 -10.935 3.756 1.00 94.44 85 SER A C 1
ATOM 683 O O . SER A 1 85 ? 8.883 -11.397 3.349 1.00 94.44 85 SER A O 1
ATOM 685 N N . ILE A 1 86 ? 6.919 -10.378 2.951 1.00 96.00 86 ILE A N 1
ATOM 686 C CA . ILE A 1 86 ? 7.105 -10.192 1.514 1.00 96.00 86 ILE A CA 1
ATOM 687 C C . ILE A 1 86 ? 7.496 -8.736 1.273 1.00 96.00 86 ILE A C 1
ATOM 689 O O . ILE A 1 86 ? 6.789 -7.809 1.673 1.00 96.00 86 ILE A O 1
ATOM 693 N N . VAL A 1 87 ? 8.638 -8.523 0.621 1.00 95.81 87 VAL A N 1
ATOM 694 C CA . VAL A 1 87 ? 9.169 -7.185 0.333 1.00 95.81 87 VAL A CA 1
ATOM 695 C C . VAL A 1 87 ? 9.073 -6.897 -1.1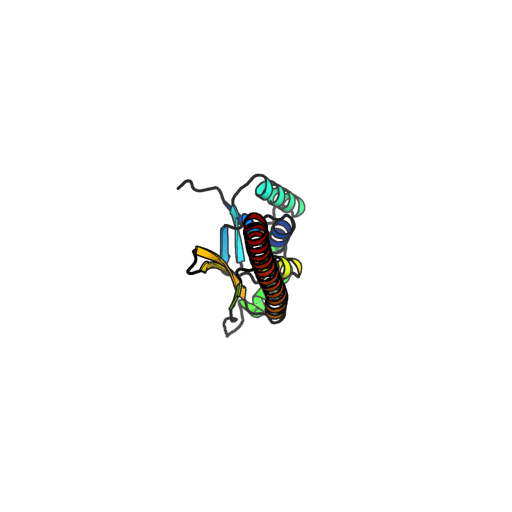59 1.00 95.81 87 VAL A C 1
ATOM 697 O O . VAL A 1 87 ? 9.477 -7.709 -1.990 1.00 95.81 87 VAL A O 1
ATOM 700 N N . THR A 1 88 ? 8.570 -5.715 -1.513 1.00 95.56 88 THR A N 1
ATOM 701 C CA . THR A 1 88 ? 8.520 -5.263 -2.907 1.00 95.56 88 THR A CA 1
ATOM 702 C C . THR A 1 88 ? 8.809 -3.770 -3.055 1.00 95.56 88 THR A C 1
ATOM 704 O O . THR A 1 88 ? 8.490 -2.955 -2.187 1.00 95.56 88 THR A O 1
ATOM 707 N N . ARG A 1 89 ? 9.413 -3.408 -4.191 1.00 93.81 89 ARG A N 1
ATOM 708 C CA . ARG A 1 89 ? 9.560 -2.022 -4.680 1.00 93.81 89 ARG A CA 1
ATOM 709 C C . ARG A 1 89 ? 8.586 -1.711 -5.815 1.00 93.81 89 ARG A C 1
ATOM 711 O O . ARG A 1 89 ? 8.459 -0.562 -6.232 1.00 93.81 89 ARG A O 1
ATOM 718 N N . ASN A 1 90 ? 7.933 -2.740 -6.346 1.00 94.44 90 ASN A N 1
ATOM 719 C CA . ASN A 1 90 ? 7.084 -2.640 -7.514 1.00 94.44 90 ASN A CA 1
ATOM 720 C C . ASN A 1 90 ? 5.726 -2.057 -7.111 1.00 94.44 90 ASN A C 1
ATOM 722 O O . ASN A 1 90 ? 4.928 -2.688 -6.422 1.00 94.44 90 ASN A O 1
ATOM 726 N N . LEU A 1 91 ? 5.450 -0.829 -7.552 1.00 94.50 91 LEU A N 1
ATOM 727 C CA . LEU A 1 91 ? 4.198 -0.146 -7.225 1.00 94.50 91 LEU A CA 1
ATOM 728 C C . LEU A 1 91 ? 2.970 -0.832 -7.834 1.00 94.50 91 LEU A C 1
ATOM 730 O O . LEU A 1 91 ? 1.871 -0.620 -7.330 1.00 94.50 91 LEU A O 1
ATOM 734 N N . LYS A 1 92 ? 3.129 -1.634 -8.896 1.00 95.50 92 LYS A N 1
ATOM 735 C CA . LYS A 1 92 ? 2.018 -2.410 -9.464 1.00 95.50 92 LYS A CA 1
ATOM 736 C C . LYS A 1 92 ? 1.610 -3.550 -8.543 1.00 95.50 92 LYS A C 1
ATOM 738 O O . LYS A 1 92 ? 0.423 -3.689 -8.282 1.00 95.50 92 LYS A O 1
ATOM 743 N N . VAL A 1 93 ? 2.590 -4.244 -7.957 1.00 97.12 93 VAL A N 1
ATOM 744 C CA . VAL A 1 93 ? 2.361 -5.246 -6.903 1.00 97.12 93 VAL A CA 1
ATOM 745 C C . VAL A 1 93 ? 1.565 -4.624 -5.762 1.00 97.12 93 VAL A C 1
ATOM 747 O O . VAL A 1 93 ? 0.502 -5.117 -5.414 1.00 97.12 93 VAL A O 1
ATOM 750 N N . VAL A 1 94 ? 2.022 -3.483 -5.235 1.00 97.31 94 VAL A N 1
ATOM 751 C CA . VAL A 1 94 ? 1.343 -2.797 -4.121 1.00 97.31 94 VAL A CA 1
ATOM 752 C C . VAL A 1 94 ? -0.091 -2.414 -4.484 1.00 97.31 94 VAL A C 1
ATOM 754 O O . VAL A 1 94 ? -1.005 -2.672 -3.709 1.00 97.31 94 VAL A O 1
ATOM 757 N N . LYS A 1 95 ? -0.301 -1.815 -5.663 1.00 97.00 95 LYS A N 1
ATOM 758 C CA . LYS A 1 95 ? -1.642 -1.447 -6.134 1.00 97.00 95 LYS A CA 1
ATOM 759 C C . LYS A 1 95 ? -2.554 -2.662 -6.236 1.00 97.00 95 LYS A C 1
ATOM 761 O O . LYS A 1 95 ? -3.684 -2.594 -5.768 1.00 97.00 95 LYS A O 1
ATOM 766 N N . ARG A 1 96 ? -2.055 -3.760 -6.806 1.00 97.62 96 ARG A N 1
ATOM 767 C CA . ARG A 1 96 ? -2.837 -4.974 -7.015 1.00 97.62 96 ARG A CA 1
ATOM 768 C C . ARG A 1 96 ? -3.199 -5.661 -5.698 1.00 97.62 96 ARG A C 1
ATOM 770 O O . ARG A 1 96 ? -4.377 -5.909 -5.472 1.00 97.62 96 ARG A O 1
ATOM 777 N N . ILE A 1 97 ? -2.237 -5.825 -4.786 1.00 97.56 97 ILE A N 1
ATOM 778 C CA . ILE A 1 97 ? -2.473 -6.332 -3.420 1.00 97.56 97 ILE A CA 1
ATOM 779 C C . ILE A 1 97 ? -3.589 -5.536 -2.732 1.00 97.56 97 ILE A C 1
ATOM 781 O O . ILE A 1 97 ? -4.531 -6.107 -2.190 1.00 97.56 97 ILE A O 1
ATOM 785 N N . VAL A 1 98 ? -3.501 -4.203 -2.771 1.00 96.94 98 VAL A N 1
ATOM 786 C CA . VAL A 1 98 ? -4.493 -3.328 -2.135 1.00 96.94 98 VAL A CA 1
ATOM 787 C C . VAL A 1 98 ? -5.855 -3.428 -2.827 1.00 96.94 98 VAL A C 1
ATOM 789 O O . VAL A 1 98 ? -6.881 -3.477 -2.149 1.00 96.94 98 VAL A O 1
ATOM 792 N N . SER A 1 99 ? -5.881 -3.505 -4.159 1.00 95.69 99 SER A N 1
ATOM 793 C CA . SER A 1 99 ? -7.126 -3.640 -4.919 1.00 95.69 99 SER A CA 1
ATOM 794 C C . SER A 1 99 ? -7.857 -4.956 -4.629 1.00 95.69 99 SER A C 1
ATOM 796 O O . SER A 1 99 ? -9.083 -4.944 -4.502 1.00 95.69 99 SER A O 1
ATOM 798 N N . GLU A 1 100 ? -7.105 -6.044 -4.422 1.00 95.62 100 GLU A N 1
ATOM 799 C CA . GLU A 1 100 ? -7.613 -7.377 -4.063 1.00 95.62 100 GLU A CA 1
ATOM 800 C C . GLU A 1 100 ? -8.010 -7.483 -2.572 1.00 95.62 100 GLU A C 1
ATOM 802 O O . GLU A 1 100 ? -8.467 -8.528 -2.133 1.00 95.62 100 GLU A O 1
ATOM 807 N N . GLY A 1 101 ? -7.897 -6.400 -1.788 1.00 94.56 101 GLY A N 1
ATOM 808 C CA . GLY A 1 101 ? -8.383 -6.339 -0.400 1.00 94.56 101 GLY A CA 1
ATOM 809 C C . GLY A 1 101 ? -7.326 -6.616 0.673 1.00 94.56 101 GLY A C 1
ATOM 810 O O . GLY A 1 101 ? -7.585 -6.440 1.862 1.00 94.56 101 GLY A O 1
ATOM 811 N N . TYR A 1 102 ? -6.093 -6.928 0.283 1.00 95.94 102 TYR A N 1
ATOM 812 C CA . TYR A 1 102 ? -4.999 -7.258 1.204 1.00 95.94 102 TYR A CA 1
ATOM 813 C C . TYR A 1 102 ? -4.226 -6.031 1.718 1.00 95.94 102 TYR A C 1
ATOM 815 O O . TYR A 1 102 ? -3.098 -6.137 2.203 1.00 95.94 102 TYR A O 1
ATOM 823 N N . GLY A 1 103 ? -4.811 -4.831 1.630 1.00 95.06 103 GLY A N 1
ATOM 824 C CA . GLY A 1 103 ? -4.175 -3.594 2.098 1.00 95.06 103 GLY A CA 1
ATOM 825 C C . GLY A 1 103 ? -3.839 -3.606 3.595 1.00 95.06 103 GLY A C 1
ATOM 826 O O . GLY A 1 103 ? -2.808 -3.059 3.994 1.00 95.06 103 GLY A O 1
ATOM 827 N N . HIS A 1 104 ? -4.659 -4.288 4.399 1.00 94.94 104 HIS A N 1
ATOM 828 C CA . HIS A 1 104 ? -4.467 -4.502 5.837 1.00 94.94 104 HIS A CA 1
ATOM 829 C C . HIS A 1 104 ? -3.209 -5.326 6.169 1.00 94.94 104 HIS A C 1
ATOM 831 O O . HIS A 1 104 ? -2.675 -5.226 7.268 1.00 94.94 104 HIS A O 1
ATOM 837 N N . MET A 1 105 ? -2.665 -6.088 5.211 1.00 95.25 105 MET A N 1
ATOM 838 C CA . MET A 1 105 ? -1.435 -6.865 5.408 1.00 95.25 105 MET A CA 1
ATOM 839 C C . MET A 1 105 ? -0.156 -6.027 5.251 1.00 95.25 105 MET A C 1
ATOM 841 O O . MET A 1 105 ? 0.950 -6.547 5.423 1.00 95.25 105 MET A O 1
ATOM 845 N N . LEU A 1 106 ? -0.261 -4.735 4.911 1.00 95.69 106 LEU A N 1
ATOM 846 C CA . LEU A 1 106 ? 0.891 -3.840 4.805 1.00 95.69 106 LEU A CA 1
ATOM 847 C C . LEU A 1 106 ? 1.445 -3.511 6.198 1.00 95.69 106 LEU A C 1
ATOM 849 O O . LEU A 1 106 ? 0.932 -2.655 6.908 1.00 95.69 106 LEU A O 1
ATOM 853 N N . LYS A 1 107 ? 2.552 -4.156 6.562 1.00 94.19 107 LYS A N 1
ATOM 854 C CA . LYS A 1 107 ? 3.185 -4.051 7.882 1.00 94.19 107 LYS A CA 1
ATOM 855 C C . LYS A 1 107 ? 3.919 -2.731 8.088 1.00 94.19 107 LYS A C 1
ATOM 857 O O . LYS A 1 107 ? 3.811 -2.090 9.133 1.00 94.19 107 LYS A O 1
ATOM 862 N N . ARG A 1 108 ? 4.759 -2.357 7.123 1.00 94.88 108 ARG A N 1
ATOM 863 C CA . ARG A 1 108 ? 5.575 -1.137 7.182 1.00 94.88 108 ARG A CA 1
ATOM 864 C C . ARG A 1 108 ? 6.101 -0.752 5.810 1.00 94.88 108 ARG A C 1
ATOM 866 O O . ARG A 1 108 ? 6.132 -1.553 4.877 1.00 94.88 108 ARG A O 1
ATOM 873 N N . THR A 1 109 ? 6.625 0.460 5.729 1.00 95.19 109 THR A N 1
ATOM 874 C CA . THR A 1 109 ? 7.498 0.886 4.633 1.00 95.19 109 THR A CA 1
ATOM 875 C C . THR A 1 109 ? 8.929 1.013 5.135 1.00 95.19 109 THR A C 1
ATOM 877 O O . THR A 1 109 ? 9.144 1.460 6.261 1.00 95.19 109 THR A O 1
ATOM 880 N N . CYS A 1 110 ? 9.907 0.703 4.295 1.00 92.88 110 CYS A N 1
ATOM 881 C CA . CYS A 1 110 ? 11.315 0.979 4.570 1.00 92.88 110 CYS A CA 1
ATOM 882 C C . CYS A 1 110 ? 11.999 1.577 3.339 1.00 92.88 110 CYS A C 1
ATOM 884 O O . CYS A 1 110 ? 11.365 1.824 2.310 1.00 92.88 110 CYS A O 1
ATOM 886 N N . VAL A 1 111 ? 13.289 1.856 3.470 1.00 93.00 111 VAL A N 1
ATOM 887 C CA . VAL A 1 111 ? 14.137 2.339 2.388 1.00 93.00 111 VAL A CA 1
ATOM 888 C C . VAL A 1 111 ? 15.223 1.294 2.157 1.00 93.00 111 VAL A C 1
ATOM 890 O O . VAL A 1 111 ? 15.802 0.801 3.123 1.00 93.00 111 VAL A O 1
ATOM 893 N N . ASP A 1 112 ? 15.457 0.914 0.903 1.00 90.69 112 ASP A N 1
ATOM 894 C CA . ASP A 1 112 ? 16.543 -0.002 0.552 1.00 90.69 112 ASP A CA 1
ATOM 895 C C . ASP A 1 112 ? 17.910 0.700 0.495 1.00 90.69 112 ASP A C 1
ATOM 897 O O . ASP A 1 112 ? 18.032 1.919 0.634 1.00 90.69 112 ASP A O 1
ATOM 901 N N . GLN A 1 113 ? 18.953 -0.082 0.215 1.00 89.19 113 GLN A N 1
ATOM 902 C CA . GLN A 1 113 ? 20.320 0.413 0.031 1.00 89.19 113 GLN A CA 1
ATOM 903 C C . GLN A 1 113 ? 20.464 1.477 -1.076 1.00 89.19 113 GLN A C 1
ATOM 905 O O . GLN A 1 113 ? 21.392 2.278 -1.048 1.00 89.19 113 GLN A O 1
ATOM 910 N N . TYR A 1 114 ? 19.527 1.536 -2.028 1.00 90.75 114 TYR A N 1
ATOM 911 C CA . TYR A 1 114 ? 19.510 2.497 -3.135 1.00 90.75 114 TYR A CA 1
ATOM 912 C C . TYR A 1 114 ? 18.637 3.725 -2.847 1.00 90.75 114 TYR A C 1
ATOM 914 O O . TYR A 1 114 ? 18.282 4.471 -3.767 1.00 90.75 114 TYR A O 1
ATOM 922 N N . LYS A 1 115 ? 18.262 3.942 -1.581 1.00 90.31 115 LYS A N 1
ATOM 923 C CA . LYS 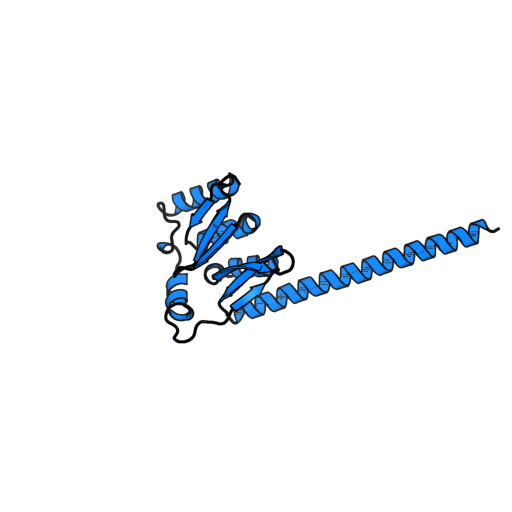A 1 115 ? 17.370 5.024 -1.147 1.00 90.31 115 LYS A CA 1
ATOM 924 C C . LYS A 1 115 ? 15.984 4.966 -1.809 1.00 90.31 115 LYS A C 1
ATOM 926 O O . LYS A 1 115 ? 15.301 5.987 -1.927 1.00 90.31 115 LYS A O 1
ATOM 931 N N . LYS A 1 116 ? 15.546 3.785 -2.259 1.00 90.25 116 LYS A N 1
ATOM 932 C CA . LYS A 1 116 ? 14.219 3.555 -2.843 1.00 90.25 116 LYS A CA 1
ATOM 933 C C . LYS A 1 116 ? 13.261 3.033 -1.782 1.00 90.25 116 LYS A C 1
ATOM 935 O O . LYS A 1 116 ? 13.629 2.245 -0.917 1.00 90.25 116 LYS A O 1
ATOM 940 N N . LYS A 1 117 ? 12.009 3.484 -1.857 1.00 93.00 117 LYS A N 1
ATOM 941 C CA . LYS A 1 117 ? 10.948 3.048 -0.947 1.00 93.00 117 LYS A CA 1
ATOM 942 C C . LYS A 1 117 ? 10.564 1.596 -1.234 1.00 93.00 117 LYS A C 1
ATOM 944 O O . LYS A 1 117 ? 10.266 1.251 -2.377 1.00 93.00 117 LYS A O 1
ATOM 949 N N . CYS A 1 118 ? 10.512 0.801 -0.176 1.00 95.19 118 CYS A N 1
ATOM 950 C CA . CYS A 1 118 ? 10.053 -0.579 -0.170 1.00 95.19 118 CYS A CA 1
ATOM 951 C C . CYS A 1 118 ? 8.799 -0.714 0.690 1.00 95.19 118 CYS A C 1
ATOM 953 O O . CYS A 1 118 ? 8.632 -0.020 1.698 1.00 95.19 118 CYS A O 1
ATOM 955 N N . PHE A 1 119 ? 7.950 -1.656 0.305 1.00 96.88 119 PHE A N 1
ATOM 956 C CA . PHE A 1 119 ? 6.720 -2.016 0.993 1.00 96.88 119 PHE A CA 1
ATOM 957 C C . PHE A 1 119 ? 6.885 -3.427 1.540 1.00 96.88 119 PHE A C 1
ATOM 959 O O . PHE A 1 119 ? 7.305 -4.327 0.810 1.00 96.88 119 PHE A O 1
ATOM 966 N N . VAL A 1 120 ? 6.609 -3.591 2.831 1.00 96.50 120 VAL A N 1
ATOM 967 C CA . VAL A 1 120 ? 6.767 -4.855 3.551 1.00 96.50 120 VAL A CA 1
ATOM 968 C C . VAL A 1 120 ? 5.386 -5.334 3.962 1.00 96.50 120 VAL A C 1
ATOM 970 O O . VAL A 1 120 ? 4.736 -4.685 4.780 1.00 96.50 120 VAL A O 1
ATOM 973 N N . PHE A 1 121 ? 4.958 -6.460 3.409 1.00 96.62 121 PHE A N 1
ATOM 974 C CA . PHE A 1 121 ? 3.696 -7.117 3.730 1.00 96.62 121 PHE A CA 1
ATOM 975 C C . PHE A 1 121 ? 3.943 -8.330 4.622 1.00 96.62 121 PHE A C 1
ATOM 977 O O . PHE A 1 121 ? 5.017 -8.934 4.551 1.00 96.62 121 PHE A O 1
ATOM 984 N N . TYR A 1 122 ? 2.962 -8.692 5.444 1.00 95.00 122 TYR A N 1
ATOM 985 C CA . TYR A 1 122 ? 2.913 -10.032 6.027 1.00 95.00 122 TYR A CA 1
ATOM 986 C C . TYR A 1 122 ? 2.767 -11.074 4.910 1.00 95.00 122 TYR A C 1
ATOM 988 O O . TYR A 1 122 ? 2.150 -10.800 3.879 1.00 95.00 122 TYR A O 1
ATOM 996 N N . ALA A 1 123 ? 3.404 -12.231 5.081 1.00 91.00 123 ALA A N 1
ATOM 997 C CA . ALA A 1 123 ? 3.367 -13.303 4.100 1.00 91.00 123 ALA A CA 1
ATOM 998 C C . ALA A 1 123 ? 1.949 -13.860 3.966 1.00 91.00 123 ALA A C 1
ATOM 1000 O O . ALA A 1 123 ? 1.255 -14.083 4.953 1.00 91.00 123 ALA A O 1
ATOM 1001 N N . ASN A 1 124 ? 1.543 -14.052 2.718 1.00 93.19 124 ASN A N 1
ATOM 1002 C CA . ASN A 1 124 ? 0.272 -14.621 2.310 1.00 93.19 124 ASN A CA 1
ATOM 1003 C C . ASN A 1 124 ? 0.471 -15.181 0.899 1.00 93.19 124 ASN A C 1
ATOM 1005 O O . ASN A 1 124 ? 1.117 -14.521 0.076 1.00 93.19 124 ASN A O 1
ATOM 1009 N N . ASP A 1 125 ? -0.071 -16.366 0.626 1.00 94.62 125 ASP A N 1
ATOM 1010 C CA . ASP A 1 125 ? 0.139 -17.062 -0.648 1.00 94.62 125 ASP A CA 1
ATOM 1011 C C . ASP A 1 125 ? -0.310 -16.206 -1.832 1.00 94.62 125 ASP A C 1
ATOM 1013 O O . ASP A 1 125 ? 0.441 -16.008 -2.790 1.00 94.62 125 ASP A O 1
ATOM 1017 N N . ARG A 1 126 ? -1.469 -15.552 -1.706 1.00 96.00 126 ARG A N 1
ATOM 1018 C CA . ARG A 1 126 ? -1.994 -14.680 -2.755 1.00 96.00 126 ARG A CA 1
ATOM 1019 C C . ARG A 1 126 ? -1.121 -13.446 -2.981 1.00 96.00 126 ARG A C 1
ATOM 1021 O O . ARG A 1 126 ? -0.895 -13.040 -4.120 1.00 96.00 126 ARG A O 1
ATOM 1028 N N . ILE A 1 127 ? -0.564 -12.857 -1.920 1.00 96.19 127 ILE A N 1
ATOM 1029 C CA . ILE A 1 127 ? 0.397 -11.748 -2.048 1.00 96.19 127 ILE A CA 1
ATOM 1030 C C . ILE A 1 127 ? 1.678 -12.204 -2.766 1.00 96.19 127 ILE A C 1
ATOM 1032 O O . ILE A 1 127 ? 2.234 -11.446 -3.570 1.00 96.19 127 ILE A O 1
ATOM 1036 N N . ALA A 1 128 ? 2.157 -13.419 -2.487 1.00 96.44 128 ALA A N 1
ATOM 1037 C CA . ALA A 1 128 ? 3.340 -13.976 -3.135 1.00 96.44 128 ALA A CA 1
ATOM 1038 C C . ALA A 1 128 ? 3.104 -14.210 -4.636 1.00 96.44 128 ALA A C 1
ATOM 1040 O O . ALA A 1 128 ? 3.947 -13.824 -5.451 1.00 96.44 128 ALA A O 1
ATOM 1041 N N . GLU A 1 129 ? 1.941 -14.750 -5.004 1.00 97.31 129 GLU A N 1
ATOM 1042 C CA . GLU A 1 129 ? 1.507 -14.908 -6.396 1.00 97.31 129 GLU A CA 1
ATOM 1043 C C . GLU A 1 129 ? 1.466 -13.567 -7.134 1.00 97.31 129 GLU A C 1
ATOM 1045 O O . GLU A 1 129 ? 2.162 -13.397 -8.137 1.00 97.31 129 GLU A O 1
ATOM 1050 N N . ILE A 1 130 ? 0.749 -12.572 -6.590 1.00 97.31 130 ILE A N 1
ATOM 1051 C CA . ILE A 1 130 ? 0.654 -11.226 -7.182 1.00 97.31 130 ILE A CA 1
ATOM 1052 C C . ILE A 1 130 ? 2.048 -10.632 -7.402 1.00 97.31 130 ILE A C 1
ATOM 1054 O O . ILE A 1 130 ? 2.321 -10.031 -8.447 1.00 97.31 130 ILE A O 1
ATOM 1058 N N . LYS A 1 131 ? 2.947 -10.785 -6.421 1.00 96.81 131 LYS A N 1
ATOM 1059 C CA . LYS A 1 131 ? 4.324 -10.307 -6.543 1.00 96.81 131 LYS A CA 1
ATOM 1060 C C . LYS A 1 131 ? 5.032 -10.968 -7.725 1.00 96.81 131 LYS A C 1
ATOM 1062 O O . LYS A 1 131 ? 5.643 -10.263 -8.526 1.00 96.81 131 LYS A O 1
ATOM 1067 N N . ASN A 1 132 ? 4.964 -12.291 -7.824 1.00 96.31 132 ASN A N 1
ATOM 1068 C CA . ASN A 1 132 ? 5.639 -13.046 -8.875 1.00 96.31 132 ASN A CA 1
ATOM 1069 C C . ASN A 1 132 ? 5.109 -12.686 -10.270 1.00 96.31 132 ASN A C 1
ATOM 1071 O O . ASN A 1 132 ? 5.912 -12.461 -11.177 1.00 96.31 132 ASN A O 1
ATOM 1075 N N . GLU A 1 133 ? 3.791 -12.555 -10.423 1.00 96.62 133 GLU A N 1
ATOM 1076 C CA . GLU A 1 133 ? 3.143 -12.172 -11.681 1.00 96.62 133 GLU A CA 1
ATOM 1077 C C . GLU A 1 133 ? 3.567 -10.769 -12.148 1.00 96.62 133 GLU A C 1
ATOM 1079 O O . GLU A 1 133 ? 4.067 -10.587 -13.260 1.00 96.62 133 GLU A O 1
ATOM 1084 N N . GLU A 1 134 ? 3.433 -9.757 -11.290 1.00 96.25 134 GLU A N 1
ATOM 1085 C CA . GLU A 1 134 ? 3.745 -8.370 -11.656 1.00 96.25 134 GLU A CA 1
ATOM 1086 C C . GLU A 1 134 ? 5.251 -8.132 -11.835 1.00 96.25 134 GLU A C 1
ATOM 1088 O O . GLU A 1 134 ? 5.661 -7.311 -12.667 1.00 96.25 134 GLU A O 1
ATOM 1093 N N . ASP A 1 135 ? 6.099 -8.837 -11.081 1.00 93.69 135 ASP A N 1
ATOM 1094 C CA . ASP A 1 135 ? 7.550 -8.788 -11.262 1.00 93.69 135 ASP A CA 1
ATOM 1095 C C . ASP A 1 135 ? 7.969 -9.497 -12.558 1.00 93.69 135 ASP A C 1
ATOM 1097 O O . ASP A 1 135 ? 8.884 -9.023 -13.232 1.00 93.69 135 ASP A O 1
ATOM 1101 N N . ALA A 1 136 ? 7.298 -10.581 -12.965 1.00 94.44 136 ALA A N 1
ATOM 1102 C CA . ALA A 1 136 ? 7.505 -11.198 -14.277 1.00 94.44 136 ALA A CA 1
ATOM 1103 C C . ALA A 1 136 ? 7.128 -10.238 -15.417 1.00 94.44 136 ALA A C 1
ATOM 1105 O O . ALA A 1 136 ? 7.948 -9.999 -16.304 1.00 94.44 136 ALA A O 1
ATOM 1106 N N . ILE A 1 137 ? 5.959 -9.591 -15.343 1.00 93.44 137 ILE A N 1
ATOM 1107 C CA . ILE A 1 137 ? 5.528 -8.585 -16.333 1.00 93.44 137 ILE A CA 1
ATOM 1108 C C . ILE A 1 137 ? 6.524 -7.420 -16.400 1.00 93.44 137 ILE A C 1
ATOM 1110 O O . ILE A 1 137 ? 6.827 -6.894 -17.473 1.00 93.44 137 ILE A O 1
ATOM 1114 N N . SER A 1 138 ? 7.034 -6.987 -15.248 1.00 88.81 138 SER A N 1
ATOM 1115 C CA . SER A 1 138 ? 7.968 -5.8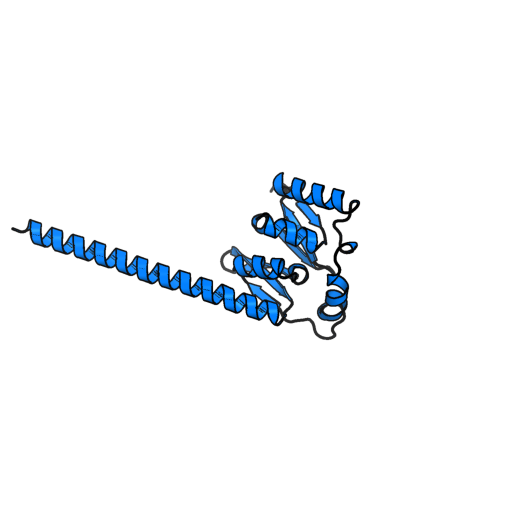61 -15.173 1.00 88.81 138 SER A CA 1
ATOM 1116 C C . SER A 1 138 ? 9.349 -6.221 -15.726 1.00 88.81 138 SER A C 1
ATOM 1118 O O . SER A 1 138 ? 9.949 -5.392 -16.410 1.00 88.81 138 SER A O 1
ATOM 1120 N N . ARG A 1 139 ? 9.824 -7.452 -15.491 1.00 89.88 139 ARG A N 1
ATOM 1121 C CA . ARG A 1 139 ? 11.053 -7.988 -16.096 1.00 89.88 139 ARG A CA 1
ATOM 1122 C C . ARG A 1 139 ? 10.938 -8.102 -17.611 1.00 89.88 139 ARG A C 1
ATOM 1124 O O . ARG A 1 139 ? 11.783 -7.543 -18.300 1.00 89.88 139 ARG A O 1
ATOM 1131 N N . ALA A 1 140 ? 9.855 -8.689 -18.120 1.00 90.31 140 ALA A N 1
ATOM 1132 C CA . ALA A 1 140 ? 9.624 -8.809 -19.560 1.00 90.31 140 ALA A CA 1
ATOM 1133 C C . ALA A 1 140 ? 9.645 -7.437 -20.261 1.00 90.31 140 ALA A C 1
ATOM 1135 O O . ALA A 1 140 ? 10.355 -7.249 -21.243 1.00 90.31 140 ALA A O 1
ATOM 1136 N N . LYS A 1 141 ? 8.960 -6.429 -19.696 1.00 87.44 141 LYS A N 1
ATOM 1137 C CA . LYS A 1 141 ? 8.969 -5.055 -20.239 1.00 87.44 141 LYS A CA 1
ATOM 1138 C C . LYS A 1 141 ? 10.347 -4.397 -20.203 1.00 87.44 141 LYS A C 1
ATOM 1140 O O . LYS A 1 141 ? 10.672 -3.588 -21.070 1.00 87.44 141 LYS A O 1
ATOM 1145 N N . TYR A 1 142 ? 11.138 -4.683 -19.174 1.00 84.50 142 TYR A N 1
ATOM 1146 C CA . TYR A 1 142 ? 12.500 -4.173 -19.072 1.00 84.50 142 TYR A CA 1
ATOM 1147 C C . TYR A 1 142 ? 13.409 -4.803 -20.136 1.00 84.50 142 TYR A C 1
ATOM 1149 O O . TYR A 1 142 ? 14.148 -4.086 -20.807 1.00 84.50 142 TYR A O 1
ATOM 1157 N N . GLU A 1 143 ? 13.319 -6.119 -20.325 1.00 84.31 143 GLU A N 1
ATOM 1158 C CA . GLU A 1 143 ? 14.082 -6.868 -21.329 1.00 84.31 143 GLU A CA 1
ATOM 1159 C C . GLU A 1 143 ? 13.708 -6.462 -22.761 1.00 84.31 143 GLU A C 1
ATOM 1161 O O . GLU A 1 143 ? 14.594 -6.209 -23.581 1.00 84.31 143 GLU A O 1
ATOM 1166 N N . GLU A 1 144 ? 12.416 -6.297 -23.049 1.00 83.50 144 GLU A N 1
ATOM 1167 C CA . GLU A 1 144 ? 11.915 -5.795 -24.334 1.00 83.50 144 GLU A CA 1
ATOM 1168 C C . GLU A 1 144 ? 12.465 -4.394 -24.641 1.00 83.50 144 GLU A C 1
ATOM 1170 O O . GLU A 1 144 ? 13.019 -4.151 -25.711 1.00 83.50 144 GLU A O 1
ATOM 1175 N N . LYS A 1 145 ? 12.421 -3.478 -23.666 1.00 77.94 145 LYS A N 1
ATOM 1176 C CA . LYS A 1 145 ? 12.970 -2.126 -23.836 1.00 77.94 145 LYS A CA 1
ATOM 1177 C C . LYS A 1 145 ? 14.489 -2.127 -24.039 1.00 77.94 145 LYS A C 1
ATOM 1179 O O . LYS A 1 145 ? 15.024 -1.302 -24.776 1.00 77.94 145 LYS A O 1
ATOM 1184 N N . HIS A 1 146 ? 15.207 -3.025 -23.368 1.00 71.88 146 HIS A N 1
ATOM 1185 C CA . HIS A 1 146 ? 16.657 -3.133 -23.522 1.00 71.88 146 HIS A CA 1
ATOM 1186 C C . HIS A 1 146 ? 17.066 -3.737 -24.865 1.00 71.88 146 HIS A C 1
ATOM 1188 O O . HIS A 1 146 ? 18.071 -3.317 -25.441 1.00 71.88 146 HIS A O 1
ATOM 1194 N N . THR A 1 147 ? 16.306 -4.705 -25.369 1.00 71.06 147 THR A N 1
ATOM 1195 C CA . THR A 1 147 ? 16.539 -5.304 -26.687 1.00 71.06 147 THR A CA 1
ATOM 1196 C C . THR A 1 147 ? 16.187 -4.330 -27.809 1.00 71.06 147 THR A C 1
ATOM 1198 O O . THR A 1 147 ? 17.006 -4.153 -28.712 1.00 71.06 147 THR A O 1
ATOM 1201 N N . SER A 1 148 ? 15.061 -3.612 -27.714 1.00 69.56 148 SER A N 1
ATOM 1202 C CA . SER A 1 148 ? 14.689 -2.576 -28.687 1.00 69.56 148 SER A CA 1
ATOM 1203 C C . SER A 1 148 ? 15.703 -1.427 -28.722 1.00 69.56 148 SER A C 1
ATOM 1205 O O . SER A 1 148 ? 16.191 -1.072 -29.790 1.00 69.56 148 SER A O 1
ATOM 1207 N N . SER A 1 149 ? 16.126 -0.921 -27.558 1.00 65.38 149 SER A N 1
ATOM 1208 C CA . SER A 1 149 ? 17.117 0.161 -27.464 1.00 65.38 149 SER A CA 1
ATOM 1209 C C . SER A 1 149 ? 18.495 -0.243 -28.005 1.00 65.38 149 SER A C 1
ATOM 1211 O O . SER A 1 149 ? 19.172 0.562 -28.646 1.00 65.38 149 SER A O 1
ATOM 1213 N N . ARG A 1 150 ? 18.929 -1.495 -27.790 1.00 67.44 150 ARG A N 1
ATOM 1214 C CA . ARG A 1 150 ? 20.174 -2.007 -28.392 1.00 67.44 150 ARG A CA 1
ATOM 1215 C C . ARG A 1 150 ? 20.077 -2.096 -29.912 1.00 67.44 150 ARG A C 1
ATOM 1217 O O . ARG A 1 150 ? 21.058 -1.779 -30.580 1.00 67.44 150 ARG A O 1
ATOM 1224 N N . LYS A 1 151 ? 18.920 -2.505 -30.438 1.00 67.75 151 LYS A N 1
ATOM 1225 C CA . LYS A 1 151 ? 18.667 -2.577 -31.880 1.00 67.75 151 LYS A CA 1
ATOM 1226 C C . LYS A 1 151 ? 18.699 -1.186 -32.522 1.00 67.75 151 LYS A C 1
ATOM 1228 O O . LYS A 1 151 ? 19.439 -0.992 -33.475 1.00 67.75 151 LYS A O 1
ATOM 1233 N N . GLU A 1 152 ? 18.027 -0.199 -31.928 1.00 68.94 152 GLU A N 1
ATOM 1234 C CA . GLU A 1 152 ? 18.046 1.195 -32.407 1.00 68.94 152 GLU A CA 1
ATOM 1235 C C . GLU A 1 152 ? 19.466 1.788 -32.444 1.00 68.94 152 GLU A C 1
ATOM 1237 O O . GLU A 1 152 ? 19.860 2.422 -33.426 1.00 68.94 152 GLU A O 1
ATOM 1242 N N . MET A 1 153 ? 20.279 1.548 -31.407 1.00 68.25 153 MET A N 1
ATOM 1243 C CA . MET A 1 153 ? 21.676 2.002 -31.399 1.00 68.25 153 MET A CA 1
ATOM 1244 C C . MET A 1 153 ? 22.540 1.304 -32.459 1.00 68.25 153 MET A C 1
ATOM 1246 O O . MET A 1 153 ? 23.446 1.929 -33.011 1.00 68.25 153 MET A O 1
ATOM 1250 N N . ALA A 1 154 ? 22.292 0.021 -32.737 1.00 70.56 154 ALA A N 1
ATOM 1251 C CA . ALA A 1 154 ? 23.003 -0.718 -33.777 1.00 70.56 154 ALA A CA 1
ATOM 1252 C C . ALA A 1 154 ? 22.628 -0.217 -35.182 1.00 70.56 154 ALA A C 1
ATOM 1254 O O . ALA A 1 154 ? 23.521 0.035 -35.992 1.00 70.56 154 ALA A O 1
ATOM 1255 N N . ASP A 1 155 ? 21.338 0.013 -35.435 1.00 69.62 155 ASP A N 1
ATOM 1256 C CA . ASP A 1 155 ? 20.826 0.512 -36.717 1.00 69.62 155 ASP A CA 1
ATOM 1257 C C . ASP A 1 155 ? 21.327 1.938 -37.008 1.00 69.62 155 ASP A C 1
ATOM 1259 O O . ASP A 1 155 ? 21.711 2.255 -38.138 1.00 69.62 155 ASP A O 1
ATOM 1263 N N . THR A 1 156 ? 21.423 2.784 -35.974 1.00 77.88 156 THR A N 1
ATOM 1264 C CA . THR A 1 156 ? 21.982 4.142 -36.095 1.00 77.88 156 THR A CA 1
ATOM 1265 C C . THR A 1 156 ? 23.464 4.100 -36.482 1.00 77.88 156 THR A C 1
ATOM 1267 O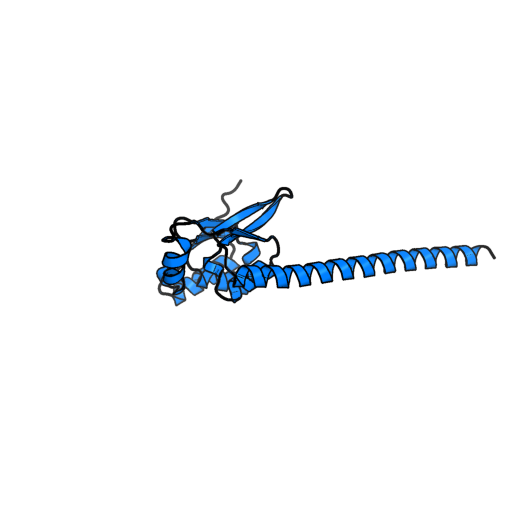 O . THR A 1 156 ? 23.872 4.757 -37.438 1.00 77.88 156 THR A O 1
ATOM 1270 N N . ARG A 1 157 ? 24.268 3.262 -35.809 1.00 75.25 157 ARG A N 1
ATOM 1271 C CA . ARG A 1 157 ? 25.700 3.099 -36.127 1.00 75.25 157 ARG A CA 1
ATOM 1272 C C . ARG A 1 157 ? 25.927 2.523 -37.524 1.00 75.25 157 ARG A C 1
ATOM 1274 O O . ARG A 1 157 ? 26.849 2.945 -38.216 1.00 75.25 157 ARG A O 1
ATOM 1281 N N . MET A 1 158 ? 25.096 1.570 -37.947 1.00 72.62 158 MET A N 1
ATOM 1282 C CA . MET A 1 158 ? 25.167 1.003 -39.296 1.00 72.62 158 MET A CA 1
ATOM 1283 C C . MET A 1 158 ? 24.855 2.063 -40.360 1.00 72.62 158 MET A C 1
ATOM 1285 O O . MET A 1 158 ? 25.565 2.169 -41.358 1.00 72.62 158 MET A O 1
ATOM 1289 N N . SER A 1 159 ? 23.840 2.896 -40.119 1.00 77.88 159 SER A N 1
ATOM 1290 C CA . SER A 1 159 ? 23.453 3.982 -41.027 1.00 77.88 159 SER A CA 1
ATOM 1291 C C . SER A 1 159 ? 24.556 5.039 -41.172 1.00 77.88 159 SER A C 1
ATOM 1293 O O . SER A 1 159 ? 24.832 5.494 -42.282 1.00 77.88 159 SER A O 1
ATOM 1295 N N . GLU A 1 160 ? 25.242 5.390 -40.080 1.00 82.38 160 GLU A N 1
ATOM 1296 C CA . GLU A 1 160 ? 26.403 6.294 -40.106 1.00 82.38 160 GLU A CA 1
ATOM 1297 C C . GLU A 1 160 ? 27.583 5.712 -40.898 1.00 82.38 160 GLU A C 1
ATOM 1299 O O . GLU A 1 160 ? 28.217 6.428 -41.676 1.00 82.38 160 GLU A O 1
ATOM 1304 N N . LEU A 1 161 ? 27.861 4.412 -40.748 1.00 82.81 161 LEU A N 1
ATOM 1305 C CA . LEU A 1 161 ? 28.917 3.728 -41.502 1.00 82.81 161 LEU A CA 1
ATOM 1306 C C . LEU A 1 161 ? 28.617 3.683 -43.005 1.00 82.81 161 LEU A C 1
ATOM 1308 O O . LEU A 1 161 ? 29.512 3.948 -43.806 1.00 82.81 161 LEU A O 1
ATOM 1312 N N . ILE A 1 162 ? 27.368 3.400 -43.390 1.00 78.81 162 ILE A N 1
ATOM 1313 C CA . ILE A 1 162 ? 26.937 3.412 -44.796 1.00 78.81 162 ILE A CA 1
ATOM 1314 C C . ILE A 1 162 ? 27.079 4.819 -45.380 1.00 78.81 162 ILE A C 1
ATOM 1316 O O . ILE A 1 162 ? 27.666 4.979 -46.449 1.00 78.81 162 ILE A O 1
ATOM 1320 N N . LYS A 1 163 ? 26.611 5.849 -44.665 1.00 83.81 163 LYS A N 1
ATOM 1321 C CA . LYS A 1 163 ? 26.726 7.243 -45.112 1.00 83.81 163 LYS A CA 1
ATOM 1322 C C . LYS A 1 163 ? 28.187 7.651 -45.313 1.00 83.81 163 LYS A C 1
ATOM 1324 O O . LYS A 1 163 ? 28.534 8.191 -46.359 1.00 83.81 163 LYS A O 1
ATOM 1329 N N . LYS A 1 164 ? 29.059 7.302 -44.364 1.00 82.50 164 LYS A N 1
ATOM 1330 C CA . LYS A 1 164 ? 30.499 7.564 -44.462 1.00 82.50 164 LYS A CA 1
ATOM 1331 C C . LYS A 1 164 ? 31.149 6.824 -45.635 1.00 82.50 164 LYS A C 1
ATOM 1333 O O . LYS A 1 164 ? 32.035 7.373 -46.274 1.00 82.50 164 LYS A O 1
ATOM 1338 N N . ALA A 1 165 ? 30.711 5.604 -45.944 1.00 72.75 165 ALA A N 1
ATOM 1339 C CA . ALA A 1 165 ? 31.190 4.861 -47.109 1.00 72.75 165 ALA A CA 1
ATOM 1340 C C . ALA A 1 165 ? 30.701 5.456 -48.446 1.00 72.75 165 ALA A C 1
ATOM 1342 O O . ALA A 1 165 ? 31.381 5.314 -49.459 1.00 72.75 165 ALA A O 1
ATOM 1343 N N . MET A 1 166 ? 29.547 6.132 -48.458 1.00 74.69 166 MET A N 1
ATOM 1344 C CA . MET A 1 166 ? 29.006 6.811 -49.642 1.00 74.69 166 MET A CA 1
ATOM 1345 C C . MET A 1 166 ? 29.656 8.176 -49.916 1.00 74.69 166 MET A C 1
ATOM 1347 O O . MET A 1 166 ? 29.736 8.570 -51.073 1.00 74.69 166 MET A O 1
ATOM 1351 N N . GLU A 1 167 ? 30.140 8.877 -48.888 1.00 71.75 167 GLU A N 1
ATOM 1352 C CA . GLU A 1 167 ? 30.825 10.179 -49.008 1.00 71.75 167 GLU A CA 1
ATOM 1353 C C . GLU A 1 167 ? 32.291 10.072 -49.488 1.00 71.75 167 GLU A C 1
ATOM 1355 O O . GLU A 1 167 ? 32.914 11.086 -49.783 1.00 71.75 167 GLU A O 1
ATOM 1360 N N . VAL A 1 168 ? 32.854 8.860 -49.584 1.00 59.94 168 VAL A N 1
ATOM 1361 C CA . VAL A 1 168 ? 34.241 8.596 -50.041 1.00 59.94 168 VAL A CA 1
ATOM 1362 C C . VAL A 1 168 ? 34.303 8.302 -51.558 1.00 59.94 168 VAL A C 1
ATOM 1364 O O . VAL A 1 168 ? 35.287 7.760 -52.057 1.00 59.94 168 VAL A O 1
ATOM 1367 N N . ARG A 1 169 ? 33.256 8.655 -52.314 1.00 46.66 169 ARG A N 1
ATOM 1368 C CA . ARG A 1 169 ? 33.220 8.578 -53.785 1.00 46.66 169 ARG A CA 1
ATOM 1369 C C . ARG A 1 169 ? 33.311 9.945 -54.439 1.00 46.66 169 ARG A C 1
ATOM 1371 O O . ARG A 1 169 ? 32.636 10.872 -53.947 1.00 46.66 169 ARG A O 1
#

Foldseek 3Di:
DPPQDKDKFQDLVLVLQCVVVVQPVQFPKWAPDPWTITIGGDDPVSCVSLVVVCVVVVNHRYHPPDPCVVVCCVPAVPDPDHADKDKDLDSQLVNVCSNVPNSRQFHMWDADPVRGIMTIGGDDPVSVVSRVVVVVVVVVVVVVVVVVVVVVVVVVVVVVVVVVVVVVD

pLDDT: mean 89.19, std 11.07, range [39.31, 97.88]

Organism: NCBI:txid39485

Sequence (169 aa):
MANAERIEFESATLFKKLVDKGQLKSLVSVKSSPYPKYCFKNTDKVADIVGRFVAQHNLKSDRSIDDCWETFDKDILNTEEKPQSIVTRNLKVVKRIVSEGYGHMLKRTCVDQYKKKCFVFYANDRIAEIKNEEDAISRAKYEEKHTSSRKEMADTRMSELIKKAMEVR

Radius of gyration: 22.41 Å; chains: 1; bounding box: 54×40×72 Å